Protein AF-K2P1C9-F1 (afdb_monomer)

Foldseek 3Di:
DADQWDQDPVWIWGFDPPHRRVPDQLVRTPDTPCVVVFDFQDKDKDKFAFQPDPPRFKTKDKDWGPDFAPAFWKKKKWKFFPVDPPTDTDIDIDRAAWDDRDPPDAAWTWGTDRTIIMIMGGDDDPPGTIMIMIMITGGSVD

Sequence (142 aa):
MVSRIVLEADGMKVSRPGVDVLTADEKDLTFNSKWSTLALLQSGSFYSPRPDGYLQETSSVTVNFTRTYARRPMVFLTVRDRTFYTALWRQHVGTCLHWLVDPTRYMYMCNVYNNRFEFINFRYGDPIKDYDVKYYVWDFDI

pLDDT: mean 82.87, std 10.03, range [50.84, 96.88]

Mean predicted aligned error: 8.8 Å

Nearest PDB structures (foldseek):
  4kkn-assembly1_A  TM=5.482E-01  e=2.077E-02  Bos taurus
  5e5m-assembly4_G  TM=5.509E-01  e=1.110E-01  Mus musculus
  1i8l-assembly2_D  TM=5.366E-01  e=5.347E-01  Homo sapiens
  8ukv-assembly2_D  TM=4.368E-01  e=1.880E+00  Lama glama

Organism: NCBI:txid1231190

Solvent-accessible surface area (backbone atoms only — not comparable to full-atom values): 8195 Å² total; per-residue (Å²): 134,78,46,40,66,45,80,53,101,86,40,46,40,30,28,38,92,96,38,37,43,92,78,48,55,73,76,47,40,78,42,52,65,61,62,81,74,50,70,76,75,46,72,53,71,51,78,44,60,45,34,80,51,97,85,36,52,56,30,75,49,77,46,72,47,100,56,72,44,98,54,49,38,40,41,37,39,39,40,24,51,58,85,41,90,82,49,67,74,44,78,47,77,51,46,52,71,71,37,77,74,37,101,86,86,52,53,38,33,40,34,39,42,40,45,31,38,36,42,35,33,47,56,76,70,84,82,74,60,31,34,43,36,36,40,39,32,35,64,65,89,116

Structure (mmCIF, N/CA/C/O backbone):
data_AF-K2P1C9-F1
#
_entry.id   AF-K2P1C9-F1
#
loop_
_atom_site.group_PDB
_atom_site.id
_atom_site.type_symbol
_atom_site.label_atom_id
_atom_site.label_alt_id
_atom_site.label_comp_id
_atom_site.label_asym_id
_atom_site.label_entity_id
_atom_site.label_seq_id
_atom_site.pdbx_PDB_ins_code
_atom_site.Cartn_x
_atom_site.Cartn_y
_atom_site.Cartn_z
_atom_site.occupancy
_atom_site.B_iso_or_equiv
_atom_site.auth_seq_id
_atom_site.auth_comp_id
_atom_site.auth_asym_id
_atom_site.auth_atom_id
_atom_site.pdbx_PDB_model_num
ATOM 1 N N . MET A 1 1 ? -12.956 17.781 29.477 1.00 64.25 1 MET A N 1
ATOM 2 C CA . MET A 1 1 ? -11.825 18.063 28.565 1.00 64.25 1 MET A CA 1
ATOM 3 C C . MET A 1 1 ? -11.647 16.819 27.715 1.00 64.25 1 MET A C 1
ATOM 5 O O . MET A 1 1 ? -11.678 15.745 28.291 1.00 64.25 1 MET A O 1
ATOM 9 N N . VAL A 1 2 ? -11.570 16.949 26.389 1.00 77.00 2 VAL A N 1
ATOM 10 C CA . VAL A 1 2 ? -11.484 15.793 25.480 1.00 77.00 2 VAL A CA 1
ATOM 11 C C . VAL A 1 2 ? -10.062 15.236 25.515 1.00 77.00 2 VAL A C 1
ATOM 13 O O . VAL A 1 2 ? -9.118 15.958 25.185 1.00 77.00 2 VAL A O 1
ATOM 16 N N . SER A 1 3 ? -9.906 13.973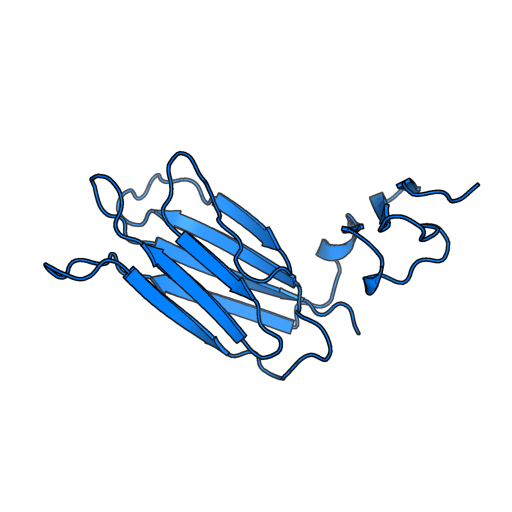 25.906 1.00 82.12 3 SER A N 1
ATOM 17 C CA . SER A 1 3 ? -8.611 13.290 25.871 1.00 82.12 3 SER A CA 1
ATOM 18 C C . SER A 1 3 ? -8.302 12.876 24.437 1.00 82.12 3 SER A C 1
ATOM 20 O O . SER A 1 3 ? -9.072 12.153 23.816 1.00 82.12 3 SER A O 1
ATOM 22 N N . ARG A 1 4 ? -7.186 13.352 23.875 1.00 88.00 4 ARG A N 1
ATOM 23 C CA . ARG A 1 4 ? -6.807 13.055 22.477 1.00 88.00 4 ARG A CA 1
ATOM 24 C C . ARG A 1 4 ? -5.757 11.966 22.325 1.00 88.00 4 ARG A C 1
ATOM 26 O O . ARG A 1 4 ? -5.544 11.460 21.227 1.00 88.00 4 ARG A O 1
ATOM 33 N N . ILE A 1 5 ? -5.063 11.662 23.411 1.00 87.62 5 ILE A N 1
ATOM 34 C CA . ILE A 1 5 ? -3.976 10.696 23.458 1.00 87.62 5 ILE A CA 1
ATOM 35 C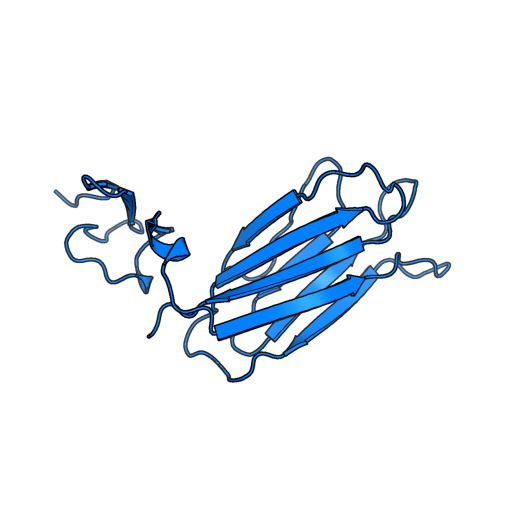 C . ILE A 1 5 ? -4.213 9.849 24.693 1.00 87.62 5 ILE A C 1
ATOM 37 O O . ILE A 1 5 ? -4.458 10.388 25.773 1.00 87.62 5 ILE A O 1
ATOM 41 N N . VAL A 1 6 ? -4.132 8.539 24.519 1.00 89.94 6 VAL A N 1
ATOM 42 C CA . VAL A 1 6 ? -4.170 7.579 25.614 1.00 89.94 6 VAL A CA 1
ATOM 43 C C . VAL A 1 6 ? -3.015 6.614 25.445 1.00 89.94 6 VAL A C 1
ATOM 45 O O . VAL A 1 6 ? -2.772 6.096 24.353 1.00 89.94 6 VAL A O 1
ATOM 48 N N . LEU A 1 7 ? -2.302 6.409 26.546 1.00 87.12 7 LEU A N 1
ATOM 49 C CA . LEU A 1 7 ? -1.284 5.386 26.681 1.00 87.12 7 LEU A CA 1
ATOM 50 C C . LEU A 1 7 ? -1.874 4.283 27.563 1.00 87.12 7 LEU A C 1
ATOM 52 O O . LEU A 1 7 ? -2.084 4.481 28.758 1.00 87.12 7 LEU A O 1
ATOM 56 N N . GLU A 1 8 ? -2.200 3.156 26.946 1.00 83.06 8 GLU A N 1
ATOM 57 C CA . GLU A 1 8 ? -2.625 1.927 27.612 1.00 83.06 8 GLU A CA 1
ATOM 58 C C . GLU A 1 8 ? -1.391 1.064 27.913 1.00 83.06 8 GLU A C 1
ATOM 60 O O . GLU A 1 8 ? -0.312 1.259 27.348 1.00 83.06 8 GLU A O 1
ATOM 65 N N . ALA A 1 9 ? -1.539 0.079 28.800 1.00 79.19 9 ALA A N 1
ATOM 66 C CA . ALA A 1 9 ? -0.453 -0.845 29.138 1.00 79.19 9 ALA A CA 1
ATOM 67 C C . ALA A 1 9 ? 0.077 -1.628 27.919 1.00 79.19 9 ALA A C 1
ATOM 69 O O . ALA A 1 9 ? 1.214 -2.090 27.917 1.00 79.19 9 ALA A O 1
ATOM 70 N N . ASP A 1 10 ? -0.747 -1.770 26.885 1.00 75.44 10 ASP A N 1
ATOM 71 C CA . ASP A 1 10 ? -0.492 -2.532 25.668 1.00 75.44 10 ASP A CA 1
ATOM 72 C C . ASP A 1 10 ? -0.361 -1.647 24.415 1.00 75.44 10 ASP A C 1
ATOM 74 O O . ASP A 1 10 ? -0.288 -2.168 23.298 1.00 75.44 10 ASP A O 1
ATOM 78 N N . GLY A 1 11 ? -0.305 -0.316 24.562 1.00 83.44 11 GLY A N 1
ATOM 79 C CA . GLY A 1 11 ? -0.096 0.549 23.409 1.00 83.44 11 GLY A CA 1
ATOM 80 C C . GLY A 1 11 ? -0.530 2.003 23.535 1.00 83.44 11 GLY A C 1
ATOM 81 O O . GLY A 1 11 ? -0.872 2.497 24.601 1.00 83.44 11 GLY A O 1
ATOM 82 N N . MET A 1 12 ? -0.517 2.706 22.403 1.00 87.94 12 MET A N 1
ATOM 83 C CA . MET A 1 12 ? -0.907 4.109 22.302 1.00 87.94 12 MET A CA 1
ATOM 84 C C . MET A 1 12 ? -1.997 4.295 21.250 1.00 87.94 12 MET A C 1
ATOM 86 O O . MET A 1 12 ? -1.895 3.781 20.133 1.00 87.94 12 MET A O 1
ATOM 90 N N . LYS A 1 13 ? -2.998 5.103 21.601 1.00 89.25 13 LYS A N 1
ATOM 91 C CA . LYS A 1 13 ? -4.065 5.562 20.710 1.00 89.25 13 LYS A CA 1
ATOM 92 C C . LYS A 1 13 ? -4.041 7.081 20.614 1.00 89.25 13 LYS A C 1
ATOM 94 O O . LYS A 1 13 ? -3.823 7.775 21.609 1.00 89.25 13 LYS A O 1
ATOM 99 N N . VAL A 1 14 ? -4.289 7.597 19.416 1.00 87.94 14 VAL A N 1
ATOM 100 C CA . VAL A 1 14 ? -4.407 9.032 19.143 1.00 87.94 14 VAL A CA 1
ATOM 101 C C . VAL A 1 14 ? -5.663 9.266 18.322 1.00 87.94 14 VAL A C 1
ATOM 103 O O . VAL A 1 14 ? -5.811 8.682 17.249 1.00 87.94 14 VAL A O 1
ATOM 106 N N . SER A 1 15 ? -6.552 10.128 18.808 1.00 89.38 15 SER A N 1
ATOM 107 C CA . SER A 1 15 ? -7.804 10.471 18.136 1.00 89.38 15 SER A CA 1
ATOM 108 C C . SER A 1 15 ? -7.692 11.716 17.250 1.00 89.38 15 SER A C 1
ATOM 110 O O . SER A 1 15 ? -6.826 12.597 17.408 1.00 89.38 15 SER A O 1
ATOM 112 N N . ARG A 1 16 ? -8.633 11.826 16.308 1.00 84.88 16 ARG A N 1
ATOM 113 C CA . ARG A 1 16 ? -8.847 13.049 15.528 1.00 84.88 16 ARG A CA 1
ATOM 114 C C . ARG A 1 16 ? -9.212 14.237 16.437 1.00 84.88 16 ARG A C 1
ATOM 116 O O . ARG A 1 16 ? -9.721 14.051 17.543 1.00 84.88 16 ARG A O 1
ATOM 123 N N . PRO A 1 17 ? -8.960 15.483 15.995 1.00 85.75 17 PRO A N 1
ATOM 124 C CA . PRO A 1 17 ? -9.389 16.667 16.736 1.00 85.75 17 PRO A CA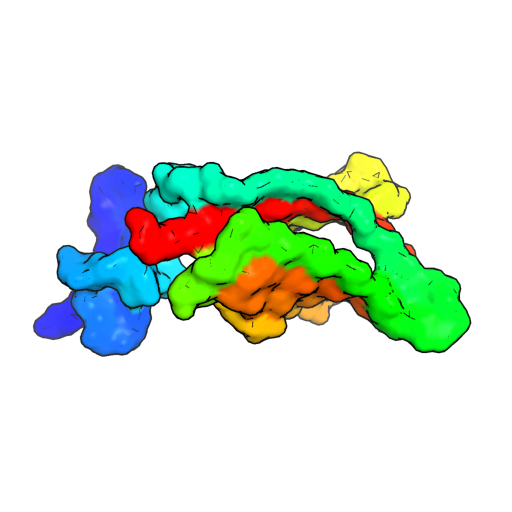 1
ATOM 125 C C . PRO A 1 17 ? -10.891 16.629 17.055 1.00 85.75 17 PRO A C 1
ATOM 127 O O . PRO A 1 17 ? -11.701 16.376 16.169 1.00 85.75 17 PRO A O 1
ATOM 130 N N . GLY A 1 18 ? -11.250 16.887 18.315 1.00 86.75 18 GLY A N 1
ATOM 131 C CA . GLY A 1 18 ? -12.644 16.919 18.772 1.00 86.75 18 GLY A CA 1
ATOM 132 C C . GLY A 1 18 ? -13.247 15.565 19.165 1.00 86.75 18 GLY A C 1
ATOM 133 O O . GLY A 1 18 ? -14.375 15.552 19.644 1.00 86.75 18 GLY A O 1
ATOM 134 N N . VAL A 1 19 ? -12.512 14.456 19.022 1.00 89.19 19 VAL A N 1
ATOM 135 C CA . VAL A 1 19 ? -12.966 13.116 19.429 1.00 89.19 19 VAL A CA 1
ATOM 136 C C . VAL A 1 19 ? -12.252 12.679 20.706 1.00 89.19 19 VAL A C 1
ATOM 138 O O . VAL A 1 19 ? -11.027 12.790 20.793 1.00 89.19 19 VAL A O 1
ATOM 141 N N . ASP A 1 20 ? -13.000 12.162 21.682 1.00 90.06 20 ASP A N 1
ATOM 142 C CA . ASP A 1 20 ? -12.414 11.562 22.883 1.00 90.06 20 ASP A CA 1
ATOM 143 C C . ASP A 1 20 ? -11.872 10.169 22.567 1.00 90.06 20 ASP A C 1
ATOM 145 O O . ASP A 1 20 ?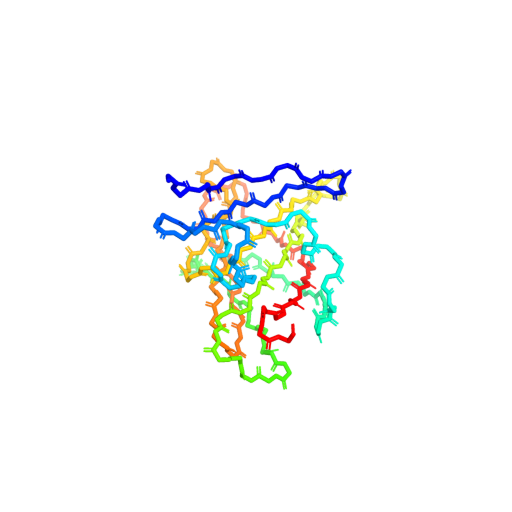 -12.612 9.286 22.146 1.00 90.06 20 ASP A O 1
ATOM 149 N N . VAL A 1 21 ? -10.570 9.980 22.762 1.00 88.75 21 VAL A N 1
ATOM 150 C CA . VAL A 1 21 ? -9.854 8.734 22.474 1.00 88.75 21 VAL A CA 1
ATOM 151 C C . VAL A 1 21 ? -10.368 7.549 23.298 1.00 88.75 21 VAL A C 1
ATOM 153 O O . VAL A 1 21 ? -10.227 6.411 22.862 1.00 88.75 21 VAL A O 1
ATOM 156 N N . LEU A 1 22 ? -10.975 7.797 24.465 1.00 88.25 22 LEU A N 1
ATOM 157 C CA . LEU A 1 22 ? -11.501 6.746 25.343 1.00 88.25 22 LEU A CA 1
ATOM 158 C C . LEU A 1 22 ? -12.799 6.125 24.819 1.00 88.25 22 LEU A C 1
ATOM 160 O O . LEU A 1 22 ? -13.112 4.987 25.158 1.00 88.25 22 LEU A O 1
ATOM 164 N N . THR A 1 23 ? -13.551 6.865 24.004 1.00 88.62 23 THR A N 1
ATOM 165 C CA . THR A 1 23 ? -14.816 6.413 23.405 1.00 88.62 23 THR A CA 1
ATOM 166 C C . THR A 1 23 ? -14.776 6.449 21.878 1.00 88.62 23 THR A C 1
ATOM 168 O O . THR A 1 23 ? -15.820 6.365 21.237 1.00 88.62 23 THR A O 1
ATOM 171 N N . ALA A 1 24 ? -13.594 6.645 21.294 1.00 85.12 24 ALA A N 1
ATOM 172 C CA . ALA A 1 24 ? -13.401 6.684 19.855 1.00 85.12 24 ALA A CA 1
ATOM 173 C C . ALA A 1 24 ? -13.503 5.276 19.265 1.00 85.12 24 ALA A C 1
ATOM 175 O O . ALA A 1 24 ? -12.831 4.352 19.727 1.00 85.12 24 ALA A O 1
ATOM 176 N N . ASP A 1 25 ? -14.266 5.148 18.184 1.00 82.19 25 ASP A N 1
ATOM 177 C CA . ASP A 1 25 ? -14.153 3.994 17.301 1.00 82.19 25 ASP A CA 1
ATOM 178 C C . ASP A 1 25 ? -12.793 4.037 16.576 1.00 82.19 25 ASP A C 1
ATOM 180 O O . ASP A 1 25 ? -12.227 5.114 16.363 1.00 82.19 25 ASP A O 1
ATOM 184 N N . GLU A 1 26 ? -12.284 2.891 16.106 1.00 76.88 26 GLU A N 1
ATOM 185 C CA . GLU A 1 26 ? -11.007 2.808 15.362 1.00 76.88 26 GLU A CA 1
ATOM 186 C C . GLU A 1 26 ? -10.934 3.798 14.191 1.00 76.88 26 GLU A C 1
ATOM 188 O O . GLU A 1 26 ? -9.901 4.409 13.911 1.00 76.88 26 GLU A O 1
ATOM 193 N N . LYS A 1 27 ? -12.075 4.020 13.539 1.00 72.31 27 LYS A N 1
ATOM 194 C CA . LYS A 1 27 ? -12.241 4.941 12.411 1.00 72.31 27 LYS A CA 1
ATOM 195 C C . LYS A 1 27 ? -11.968 6.415 12.762 1.00 72.31 27 LYS A C 1
ATOM 197 O O . LYS A 1 27 ? -11.685 7.222 11.867 1.00 72.31 27 LYS A O 1
ATOM 202 N N . ASP A 1 28 ? -12.089 6.771 14.038 1.00 81.06 28 ASP A N 1
ATOM 203 C CA . ASP A 1 28 ? -11.908 8.122 14.565 1.00 81.06 28 ASP A CA 1
ATOM 204 C C . ASP A 1 28 ? -10.499 8.328 15.142 1.00 81.06 28 ASP A C 1
ATOM 206 O O . ASP A 1 28 ? -10.139 9.434 15.567 1.00 81.06 28 ASP A O 1
ATOM 210 N N . LEU A 1 29 ? -9.667 7.284 15.084 1.00 82.56 29 LEU A N 1
ATOM 211 C CA . LEU A 1 29 ? -8.261 7.331 15.439 1.00 82.56 29 LEU A CA 1
ATOM 212 C C . LEU A 1 29 ? -7.409 7.780 14.247 1.00 82.56 29 LEU A C 1
ATOM 214 O O . LEU A 1 29 ? -7.638 7.432 13.089 1.00 82.56 29 LEU A O 1
ATOM 218 N N . THR A 1 30 ? -6.405 8.601 14.537 1.00 80.00 30 THR A N 1
ATOM 219 C CA . THR A 1 30 ? -5.309 8.913 13.610 1.00 80.00 30 THR A CA 1
ATOM 220 C C . THR A 1 30 ? -4.146 7.942 13.770 1.00 80.00 30 THR A C 1
ATOM 222 O O . THR A 1 30 ? -3.332 7.815 12.862 1.00 80.00 30 THR A O 1
ATOM 225 N N . PHE A 1 31 ? -4.056 7.279 14.924 1.00 79.06 31 PHE A N 1
ATOM 226 C CA . PHE A 1 31 ? -3.065 6.252 15.210 1.00 79.06 31 PHE A CA 1
ATOM 227 C C . PHE A 1 31 ? -3.591 5.289 16.275 1.00 79.06 31 PHE A C 1
ATOM 229 O O . PHE A 1 31 ? -4.140 5.731 17.286 1.00 79.06 31 PHE A O 1
ATOM 236 N N . ASN A 1 32 ? -3.348 3.996 16.086 1.00 82.12 32 ASN A N 1
ATOM 237 C CA . ASN A 1 32 ? -3.477 2.985 17.125 1.00 82.12 32 ASN A CA 1
ATOM 238 C C . ASN A 1 32 ? -2.367 1.945 16.949 1.00 82.12 32 ASN A C 1
ATOM 240 O O . ASN A 1 32 ? -2.252 1.312 15.899 1.00 82.12 32 ASN A O 1
ATOM 244 N N . SER A 1 33 ? -1.553 1.733 17.980 1.00 76.00 33 SER A N 1
ATOM 245 C CA . SER A 1 33 ? -0.475 0.736 17.934 1.00 76.00 33 SER A CA 1
ATOM 246 C C . SER A 1 33 ? -0.985 -0.703 17.775 1.00 76.00 33 SER A C 1
ATOM 248 O O . SER A 1 33 ? -0.244 -1.572 17.311 1.00 76.00 33 SER A O 1
ATOM 250 N N . LYS A 1 34 ? -2.256 -0.957 18.110 1.00 77.00 34 LYS A N 1
ATOM 251 C CA . LYS A 1 34 ? -2.919 -2.257 17.940 1.00 77.00 34 LYS A CA 1
ATOM 252 C C . LYS A 1 34 ? -3.370 -2.529 16.507 1.00 77.00 34 LYS A C 1
ATOM 254 O O . LYS A 1 34 ? -3.824 -3.625 16.223 1.00 77.00 34 LYS A O 1
ATOM 259 N N . TRP A 1 35 ? -3.201 -1.606 15.560 1.00 74.88 35 TRP A N 1
ATOM 260 C CA . TRP A 1 35 ? -3.530 -1.892 14.156 1.00 74.88 35 TRP A CA 1
ATOM 261 C C . TRP A 1 35 ? -2.761 -3.080 13.568 1.00 74.88 35 TRP A C 1
ATOM 263 O O . TRP A 1 35 ? -3.239 -3.733 12.648 1.00 74.88 35 TRP A O 1
ATOM 273 N N . SER A 1 36 ? -1.613 -3.423 14.156 1.00 62.09 36 SER A N 1
ATOM 274 C CA . SER A 1 36 ? -0.870 -4.645 13.834 1.00 62.09 36 SER A CA 1
ATOM 275 C C . SER A 1 36 ? -1.630 -5.946 14.142 1.00 62.09 36 SER A C 1
ATOM 277 O O . SER A 1 36 ? -1.308 -6.974 13.551 1.00 62.09 36 SER A O 1
ATOM 279 N N . THR A 1 37 ? -2.638 -5.918 15.022 1.00 67.75 37 THR A N 1
ATOM 280 C CA . THR A 1 37 ? -3.479 -7.075 15.373 1.00 67.75 37 THR A CA 1
ATOM 281 C C . THR A 1 37 ? -4.789 -7.133 14.587 1.00 67.75 37 THR A C 1
ATOM 283 O O . THR A 1 37 ? -5.562 -8.069 14.786 1.00 67.75 37 THR A O 1
ATOM 286 N N . LEU A 1 38 ? -5.069 -6.155 13.715 1.00 71.88 38 LEU A N 1
ATOM 287 C CA . LEU A 1 38 ? -6.244 -6.198 12.843 1.00 71.88 38 LEU A CA 1
ATOM 288 C C . LEU A 1 38 ? -6.151 -7.390 11.886 1.00 71.88 38 LEU A C 1
ATOM 290 O O . LEU A 1 38 ? -5.065 -7.770 11.435 1.00 71.88 38 LEU A O 1
ATOM 294 N N . ALA A 1 39 ? -7.307 -7.957 11.541 1.00 72.69 39 ALA A N 1
ATOM 295 C CA . ALA A 1 39 ? -7.377 -9.047 10.581 1.00 72.69 39 ALA A CA 1
ATOM 296 C C . ALA A 1 39 ? -6.815 -8.585 9.230 1.00 72.69 39 ALA A C 1
ATOM 298 O O . ALA A 1 39 ? -7.322 -7.649 8.609 1.00 72.69 39 ALA A O 1
ATOM 299 N N . LEU A 1 40 ? -5.748 -9.243 8.780 1.00 79.25 40 LEU A N 1
ATOM 300 C CA . LEU A 1 40 ? -5.180 -9.007 7.462 1.00 79.25 40 LEU A CA 1
ATOM 301 C C . LEU A 1 40 ? -6.169 -9.509 6.408 1.00 79.25 40 LEU A C 1
ATOM 303 O O . LEU A 1 40 ? -6.428 -10.708 6.324 1.00 79.25 40 LEU A O 1
ATOM 307 N N . LEU A 1 41 ? -6.707 -8.601 5.599 1.00 82.12 41 LEU A N 1
ATOM 308 C CA . LEU A 1 41 ? -7.725 -8.953 4.607 1.00 82.12 41 LEU A CA 1
ATOM 309 C C . LEU A 1 41 ? -7.132 -9.309 3.255 1.00 82.12 41 LEU A C 1
ATOM 311 O O . LEU A 1 41 ? -7.684 -10.128 2.522 1.00 82.12 41 LEU A O 1
ATOM 315 N N . GLN A 1 42 ? -6.015 -8.677 2.912 1.00 90.44 42 GLN A N 1
ATOM 316 C CA . GLN A 1 42 ? -5.317 -8.938 1.668 1.00 90.44 42 GLN A CA 1
ATOM 317 C C . GLN A 1 42 ? -3.838 -8.628 1.832 1.00 90.44 42 GLN A C 1
ATOM 319 O O . GLN A 1 42 ? -3.461 -7.609 2.409 1.00 90.44 42 GLN A O 1
ATOM 324 N N . SER A 1 43 ? -2.995 -9.484 1.275 1.00 93.31 43 SER A N 1
ATOM 325 C CA . SER A 1 43 ? -1.576 -9.209 1.119 1.00 93.31 43 SER A CA 1
ATOM 326 C C . SER A 1 43 ? -1.078 -9.734 -0.213 1.00 93.31 43 SER A C 1
ATOM 328 O O . SER A 1 43 ? -1.715 -10.562 -0.867 1.00 93.31 43 SER A O 1
ATOM 330 N N . GLY A 1 44 ? 0.069 -9.224 -0.632 1.00 94.94 44 GLY A N 1
ATOM 331 C CA . GLY A 1 44 ? 0.711 -9.688 -1.843 1.00 94.94 44 GLY A CA 1
ATOM 332 C C . GLY A 1 44 ? 1.992 -8.935 -2.129 1.00 94.94 44 GLY A C 1
ATOM 333 O O . GLY A 1 44 ? 2.485 -8.143 -1.323 1.00 94.94 44 GLY A O 1
ATOM 334 N N . SER A 1 45 ? 2.532 -9.190 -3.311 1.00 96.31 45 SER A N 1
ATOM 335 C CA . SER A 1 45 ? 3.711 -8.502 -3.811 1.00 96.31 45 SER A CA 1
ATOM 336 C C . SER A 1 45 ? 3.613 -8.285 -5.306 1.00 96.31 45 SER A C 1
ATOM 338 O O . SER A 1 45 ? 3.009 -9.092 -6.010 1.00 96.31 45 SER A O 1
ATOM 340 N N . PHE A 1 46 ? 4.246 -7.226 -5.787 1.00 96.12 46 PHE A N 1
ATOM 341 C CA . PHE A 1 46 ? 4.373 -6.950 -7.207 1.00 96.12 46 PHE A CA 1
ATOM 342 C C . PHE A 1 46 ? 5.707 -6.274 -7.508 1.00 96.12 46 PHE A C 1
ATOM 344 O O . PHE A 1 46 ? 6.362 -5.701 -6.636 1.00 96.12 46 PHE A O 1
ATOM 351 N N . TYR A 1 47 ? 6.085 -6.355 -8.776 1.00 93.88 47 TYR A N 1
ATOM 352 C CA . TYR A 1 47 ? 7.197 -5.615 -9.345 1.00 93.88 47 TYR A CA 1
ATOM 353 C C . TYR A 1 47 ? 6.655 -4.351 -10.015 1.00 93.88 47 TYR A C 1
ATOM 355 O O . TYR A 1 47 ? 5.699 -4.422 -10.787 1.00 93.88 47 TYR A O 1
ATOM 363 N N . SER A 1 48 ? 7.253 -3.205 -9.706 1.00 92.06 48 SER A N 1
ATOM 364 C CA . SER A 1 48 ? 6.981 -1.937 -10.377 1.00 92.06 48 SER A CA 1
ATOM 365 C C . SER A 1 48 ? 8.206 -1.566 -11.213 1.00 92.06 48 SER A C 1
ATOM 367 O O . SER A 1 48 ? 9.252 -1.240 -10.634 1.00 92.06 48 SER A O 1
ATOM 369 N N . PRO A 1 49 ? 8.114 -1.644 -12.554 1.00 89.62 49 PRO A N 1
ATOM 370 C CA . PRO A 1 49 ? 9.228 -1.282 -13.408 1.00 89.62 49 PRO A CA 1
ATOM 371 C C . PRO A 1 49 ? 9.481 0.217 -13.349 1.00 89.62 49 PRO A C 1
ATOM 373 O O . PRO A 1 49 ? 8.550 1.017 -13.180 1.00 89.62 49 PRO A O 1
ATOM 376 N N . ARG A 1 50 ? 10.746 0.590 -13.521 1.00 87.56 50 ARG A N 1
ATOM 377 C CA . ARG A 1 50 ? 11.125 1.971 -13.797 1.00 87.56 50 ARG A CA 1
ATOM 378 C C . ARG A 1 50 ? 10.408 2.495 -15.051 1.00 87.56 50 ARG A C 1
ATOM 380 O O . ARG A 1 50 ? 10.245 1.745 -16.010 1.00 87.56 50 ARG A O 1
ATOM 387 N N . PRO A 1 51 ? 10.009 3.772 -15.079 1.00 87.25 51 PRO A N 1
ATOM 388 C CA . PRO A 1 51 ? 9.554 4.420 -16.306 1.00 87.25 51 PRO A CA 1
ATOM 389 C C . PRO A 1 51 ? 10.753 4.686 -17.239 1.00 87.25 51 PRO A C 1
ATOM 391 O O . PRO A 1 51 ? 11.459 5.680 -17.076 1.00 87.25 51 PRO A O 1
ATOM 394 N N . ASP A 1 52 ? 11.028 3.773 -18.176 1.00 78.38 52 ASP A N 1
ATOM 395 C CA . ASP A 1 52 ? 12.204 3.799 -19.068 1.00 78.38 52 ASP A CA 1
ATOM 396 C C . ASP A 1 52 ? 11.925 4.316 -20.493 1.00 78.38 52 ASP A C 1
ATOM 398 O O . ASP A 1 52 ? 12.856 4.499 -21.281 1.00 78.38 52 ASP A O 1
ATOM 402 N N . GLY A 1 53 ? 10.670 4.630 -20.827 1.00 74.50 53 GLY A N 1
ATOM 403 C CA . GLY A 1 53 ? 10.319 5.265 -22.098 1.00 74.50 53 GLY A CA 1
ATOM 404 C C . GLY A 1 53 ? 10.827 6.711 -22.216 1.00 74.50 53 GLY A C 1
ATOM 405 O O . GLY A 1 53 ? 10.782 7.479 -21.257 1.00 74.50 53 GLY A O 1
ATOM 406 N N . TYR A 1 54 ? 11.242 7.125 -23.424 1.00 68.12 54 TYR A N 1
ATOM 407 C CA . TYR A 1 54 ? 11.765 8.476 -23.718 1.00 68.12 54 TYR A CA 1
ATOM 408 C C . TYR A 1 54 ? 10.876 9.609 -23.1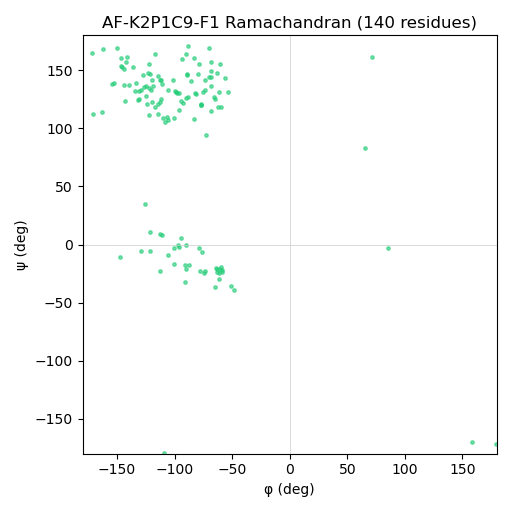61 1.00 68.12 54 TYR A C 1
ATOM 410 O O . TYR A 1 54 ? 11.404 10.560 -22.587 1.00 68.12 54 TYR A O 1
ATOM 418 N N . LEU A 1 55 ? 9.548 9.445 -23.228 1.00 75.38 55 LEU A N 1
ATOM 419 C CA . LEU A 1 55 ? 8.531 10.365 -22.687 1.00 75.38 55 LEU A CA 1
ATOM 420 C C . LEU A 1 55 ? 7.759 9.795 -21.484 1.00 75.38 55 LEU A C 1
ATOM 422 O O . LEU A 1 55 ? 6.752 10.360 -21.066 1.00 75.38 55 LEU A O 1
ATOM 426 N N . GLN A 1 56 ? 8.173 8.646 -20.954 1.00 80.25 56 GLN A N 1
ATOM 427 C CA . GLN A 1 56 ? 7.470 8.024 -19.845 1.00 80.25 56 GLN A CA 1
ATOM 428 C C . GLN A 1 56 ? 7.933 8.663 -18.540 1.00 80.25 56 GLN A C 1
ATOM 430 O O . GLN A 1 56 ? 9.056 8.454 -18.088 1.00 80.25 56 GLN A O 1
ATOM 435 N N . GLU A 1 57 ? 7.058 9.464 -17.943 1.00 83.62 57 GLU A N 1
ATOM 436 C CA . GLU A 1 57 ? 7.319 10.106 -16.653 1.00 83.62 57 GLU A CA 1
ATOM 437 C C . GLU A 1 57 ? 6.845 9.256 -15.476 1.00 83.62 57 GLU A C 1
ATOM 439 O O . GLU A 1 57 ? 7.260 9.491 -14.345 1.00 83.62 57 GLU A O 1
ATOM 444 N N . THR A 1 58 ? 5.975 8.269 -15.719 1.00 88.12 58 THR A N 1
ATOM 445 C CA . THR A 1 58 ? 5.431 7.397 -14.675 1.00 88.12 58 THR A CA 1
ATOM 446 C C . THR A 1 58 ? 5.166 5.972 -15.154 1.00 88.12 58 THR A C 1
ATOM 448 O O . THR A 1 58 ? 4.920 5.705 -16.331 1.00 88.12 58 THR A O 1
ATOM 451 N N . SER A 1 59 ? 5.207 5.047 -14.205 1.00 90.12 59 SER A N 1
ATOM 452 C CA . SER A 1 59 ? 4.816 3.647 -14.320 1.00 90.12 59 SER A CA 1
ATOM 453 C C . SER A 1 59 ? 3.898 3.342 -13.142 1.00 90.12 59 SER A C 1
ATOM 455 O O . SER A 1 59 ? 4.274 3.614 -12.002 1.00 90.12 59 SER A O 1
ATOM 457 N N . SER A 1 60 ? 2.691 2.826 -13.382 1.00 92.19 60 SER A N 1
ATOM 458 C CA . SER A 1 60 ? 1.751 2.519 -12.303 1.00 92.19 60 SER A CA 1
ATOM 459 C C . SER A 1 60 ? 1.338 1.053 -12.268 1.00 92.19 60 SER A C 1
ATOM 461 O O . SER A 1 60 ? 1.243 0.370 -13.286 1.00 92.19 60 SER A O 1
ATOM 463 N N . VAL A 1 61 ? 1.112 0.560 -11.052 1.00 95.44 61 VAL A N 1
ATOM 464 C CA . VAL A 1 61 ? 0.577 -0.771 -10.777 1.00 95.44 61 VAL A CA 1
ATOM 465 C C . VAL A 1 61 ? -0.666 -0.602 -9.919 1.00 95.44 61 VAL A C 1
ATOM 467 O O . VAL A 1 61 ? -0.611 -0.049 -8.820 1.00 95.44 61 VAL A O 1
ATOM 470 N N . THR A 1 62 ? -1.795 -1.090 -10.423 1.00 96.88 62 THR A N 1
ATOM 471 C CA . THR A 1 62 ? -3.063 -1.088 -9.692 1.00 96.88 62 THR A CA 1
ATOM 472 C C . THR A 1 62 ? -3.293 -2.440 -9.038 1.00 96.88 62 THR A C 1
ATOM 474 O O . THR A 1 62 ? -3.238 -3.478 -9.696 1.00 96.88 62 THR A O 1
ATOM 477 N N . VAL A 1 63 ? -3.620 -2.418 -7.750 1.00 95.69 63 VAL A N 1
ATOM 478 C CA . VAL A 1 63 ? -4.042 -3.594 -6.994 1.00 95.69 63 VAL A CA 1
ATOM 479 C C . VAL A 1 63 ? -5.490 -3.401 -6.578 1.00 95.69 63 VAL A C 1
ATOM 481 O O . VAL A 1 63 ? -5.806 -2.548 -5.748 1.00 95.69 63 VAL A O 1
ATOM 484 N N . ASN A 1 64 ? -6.374 -4.213 -7.155 1.00 96.00 64 ASN A N 1
ATOM 485 C CA . ASN A 1 64 ? -7.773 -4.251 -6.752 1.00 96.00 64 ASN A CA 1
ATOM 486 C C . ASN A 1 64 ? -7.914 -4.961 -5.406 1.00 96.00 64 ASN A C 1
ATOM 488 O O . ASN A 1 64 ? -7.232 -5.954 -5.131 1.00 96.00 64 ASN A O 1
ATOM 492 N N . PHE A 1 65 ? -8.816 -4.448 -4.579 1.00 92.94 65 PHE A N 1
ATOM 493 C CA . PHE A 1 65 ? -9.189 -5.113 -3.345 1.00 92.94 65 PHE A CA 1
ATOM 494 C C . PHE A 1 65 ? -10.162 -6.260 -3.610 1.00 92.94 65 PHE A C 1
ATOM 496 O O . PHE A 1 65 ? -10.913 -6.239 -4.585 1.00 92.94 65 PHE A O 1
ATOM 503 N N . THR A 1 66 ? -10.190 -7.244 -2.711 1.00 89.25 66 THR A N 1
ATOM 504 C CA . THR A 1 66 ? -11.163 -8.354 -2.745 1.00 89.25 66 THR A CA 1
ATOM 505 C C . THR A 1 66 ? -12.617 -7.886 -2.637 1.00 89.25 66 THR A C 1
ATOM 507 O O . THR A 1 66 ? -13.528 -8.601 -3.050 1.00 89.25 66 THR A O 1
ATOM 510 N N . ARG A 1 67 ? -12.845 -6.680 -2.102 1.00 88.81 67 ARG A N 1
ATOM 511 C CA . ARG A 1 67 ? -14.146 -6.008 -2.019 1.00 88.81 67 ARG A CA 1
ATOM 512 C C . ARG A 1 67 ? -13.989 -4.488 -2.058 1.00 88.81 67 ARG A C 1
ATOM 514 O O . ARG A 1 67 ? -12.892 -3.966 -1.892 1.00 88.81 67 ARG A O 1
ATOM 521 N N . THR A 1 68 ? -15.101 -3.773 -2.220 1.00 90.75 68 THR A N 1
ATOM 522 C CA . THR A 1 68 ? -15.136 -2.317 -2.010 1.00 90.75 68 THR A CA 1
ATOM 523 C C . THR A 1 68 ? -15.450 -2.018 -0.548 1.00 90.75 68 THR A C 1
ATOM 525 O O . THR A 1 68 ? -16.444 -2.509 -0.019 1.00 90.75 68 THR A O 1
ATOM 528 N N . TYR A 1 69 ? -14.612 -1.212 0.092 1.00 88.12 69 TYR A N 1
ATOM 529 C CA . TYR A 1 69 ? -14.754 -0.805 1.485 1.00 88.12 69 TYR A CA 1
ATOM 530 C C . TYR A 1 69 ? -15.592 0.473 1.612 1.00 88.12 69 TYR A C 1
ATOM 532 O O . TYR A 1 69 ? -15.536 1.352 0.747 1.00 88.12 69 TYR A O 1
ATOM 540 N N . ALA A 1 70 ? -16.365 0.603 2.694 1.00 86.50 70 ALA A N 1
ATOM 541 C CA . ALA A 1 70 ? -17.175 1.800 2.943 1.00 86.50 70 ALA A CA 1
ATOM 542 C C . ALA A 1 70 ? -16.289 3.038 3.163 1.00 86.50 70 ALA A C 1
ATOM 544 O O . ALA A 1 70 ? -16.590 4.131 2.675 1.00 86.50 70 ALA A O 1
ATOM 545 N N . ARG A 1 71 ? -15.142 2.851 3.822 1.00 82.75 71 ARG A N 1
ATOM 546 C CA . ARG A 1 71 ? -14.063 3.836 3.954 1.00 82.75 71 ARG A CA 1
ATOM 547 C C . ARG A 1 71 ? -12.788 3.320 3.292 1.00 82.75 71 ARG A C 1
ATOM 549 O O . ARG A 1 71 ? -12.672 2.144 2.976 1.00 82.75 71 ARG A O 1
ATOM 556 N N . ARG A 1 72 ? -11.824 4.206 3.038 1.00 87.44 72 ARG A N 1
ATOM 557 C CA . ARG A 1 72 ? -10.526 3.781 2.493 1.00 87.44 72 ARG A CA 1
ATOM 558 C C . ARG A 1 72 ? -9.823 2.897 3.529 1.00 87.44 72 ARG A C 1
ATOM 560 O O . ARG A 1 72 ? -9.667 3.357 4.664 1.00 87.44 72 ARG A O 1
ATOM 567 N N . PRO A 1 73 ? -9.408 1.675 3.159 1.00 88.31 73 PRO A N 1
ATOM 568 C CA . PRO A 1 73 ? -8.709 0.793 4.077 1.00 88.31 73 PRO A CA 1
ATOM 569 C C . PRO A 1 73 ? -7.307 1.330 4.377 1.00 88.31 73 PRO A C 1
ATOM 571 O O . PRO A 1 73 ? -6.804 2.244 3.714 1.00 88.31 73 PRO A O 1
ATOM 574 N N . MET A 1 74 ? -6.653 0.733 5.366 1.00 86.75 74 MET A N 1
ATOM 575 C CA . MET A 1 74 ? -5.236 0.965 5.602 1.00 86.75 74 MET A CA 1
ATOM 576 C C . MET A 1 74 ? -4.402 0.094 4.686 1.00 86.75 74 MET A C 1
ATOM 578 O O . MET A 1 74 ? -4.592 -1.119 4.637 1.00 86.75 74 MET A O 1
ATOM 582 N N . VAL A 1 75 ? -3.443 0.714 4.008 1.00 89.44 75 VAL A N 1
ATOM 583 C CA . VAL A 1 75 ? -2.449 0.015 3.201 1.00 89.44 75 VAL A CA 1
ATOM 584 C C . VAL A 1 75 ? -1.081 0.220 3.837 1.00 89.44 75 VAL A C 1
ATOM 586 O O . VAL A 1 75 ? -0.614 1.351 3.985 1.00 89.44 75 VAL A O 1
ATOM 589 N N . PHE A 1 76 ? -0.428 -0.880 4.198 1.00 88.25 76 PHE A N 1
ATOM 590 C CA . PHE A 1 76 ? 0.996 -0.893 4.515 1.00 88.25 76 PHE A CA 1
ATOM 591 C C . PHE A 1 76 ? 1.765 -1.398 3.309 1.00 88.25 76 PHE A C 1
ATOM 593 O O . PHE A 1 76 ? 1.429 -2.431 2.729 1.00 88.25 76 PHE A O 1
ATOM 600 N N . LEU A 1 77 ? 2.815 -0.672 2.954 1.00 89.62 77 LEU A N 1
ATOM 601 C CA . LEU A 1 77 ? 3.726 -1.014 1.881 1.00 89.62 77 LEU A CA 1
ATOM 602 C C . LEU A 1 77 ? 5.122 -1.205 2.452 1.00 89.62 77 LEU A C 1
ATOM 604 O O . LEU A 1 77 ? 5.612 -0.387 3.231 1.00 89.62 77 LEU A O 1
ATOM 608 N N . THR A 1 78 ? 5.792 -2.251 1.988 1.00 90.06 78 THR A N 1
ATOM 609 C CA . THR A 1 78 ? 7.246 -2.329 2.055 1.00 90.06 78 THR A CA 1
ATOM 610 C C . THR A 1 78 ? 7.791 -2.249 0.649 1.00 90.06 78 THR A C 1
ATOM 612 O O . THR A 1 78 ? 7.414 -3.062 -0.194 1.00 9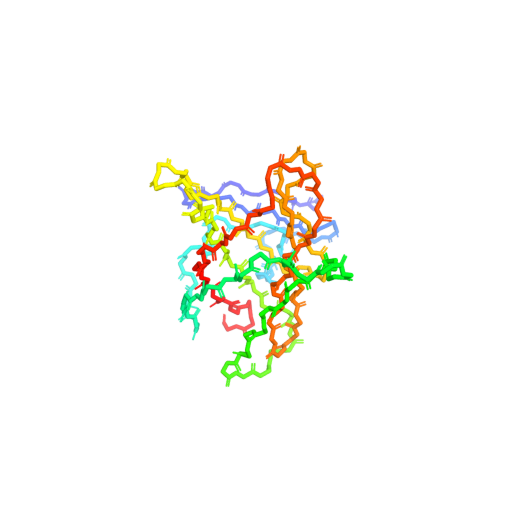0.06 78 THR A O 1
ATOM 615 N N . VAL A 1 79 ? 8.690 -1.308 0.401 1.00 89.69 79 VAL A N 1
ATOM 616 C CA . VAL A 1 79 ? 9.257 -1.057 -0.922 1.00 89.69 79 VAL A CA 1
ATOM 617 C C . VAL A 1 79 ? 10.766 -1.193 -0.850 1.00 89.69 79 VAL A C 1
ATOM 619 O O . VAL A 1 79 ? 11.401 -0.666 0.064 1.00 89.69 79 VAL A O 1
ATOM 622 N N . ARG A 1 80 ? 11.355 -1.891 -1.815 1.00 89.06 80 ARG A N 1
ATOM 623 C CA . ARG A 1 80 ? 12.802 -2.040 -1.937 1.00 89.06 80 ARG A CA 1
ATOM 624 C C . ARG A 1 80 ? 13.226 -1.700 -3.354 1.00 89.06 80 ARG A C 1
ATOM 626 O O . ARG A 1 80 ? 12.629 -2.184 -4.310 1.00 89.06 80 ARG A O 1
ATOM 633 N N . ASP A 1 81 ? 14.272 -0.891 -3.466 1.00 87.56 81 ASP A N 1
ATOM 634 C CA . ASP A 1 81 ? 14.958 -0.667 -4.737 1.00 87.56 81 ASP A CA 1
ATOM 635 C C . ASP A 1 81 ? 15.554 -1.992 -5.220 1.00 87.56 81 ASP A C 1
ATOM 637 O O . ASP A 1 81 ? 16.368 -2.609 -4.532 1.00 87.56 81 ASP A O 1
ATOM 641 N N . ARG A 1 82 ? 15.110 -2.455 -6.385 1.00 85.50 82 ARG A N 1
ATOM 642 C CA . ARG A 1 82 ? 15.558 -3.723 -6.960 1.00 85.50 82 ARG A CA 1
ATOM 643 C C . ARG A 1 82 ? 16.938 -3.605 -7.604 1.00 85.50 82 ARG A C 1
ATOM 645 O O . ARG A 1 82 ? 17.642 -4.605 -7.719 1.00 85.50 82 ARG A O 1
ATOM 652 N N . THR A 1 83 ? 17.336 -2.395 -7.989 1.00 75.69 83 THR A N 1
ATOM 653 C CA . THR A 1 83 ? 18.610 -2.108 -8.662 1.00 75.69 83 THR A CA 1
ATOM 654 C C . THR A 1 83 ? 19.804 -2.492 -7.787 1.00 75.69 83 THR A C 1
ATOM 656 O O . THR A 1 83 ? 20.847 -2.898 -8.294 1.00 75.69 83 THR A O 1
ATOM 659 N N . PHE A 1 84 ? 19.641 -2.420 -6.462 1.00 73.94 84 PHE A N 1
ATOM 660 C CA . PHE A 1 84 ? 20.669 -2.771 -5.489 1.00 73.94 84 PHE A CA 1
ATOM 661 C C . PHE A 1 84 ? 20.158 -3.864 -4.549 1.00 73.94 84 PHE A C 1
ATOM 663 O O . PHE A 1 84 ? 19.317 -3.617 -3.691 1.00 73.94 84 PHE A O 1
ATOM 670 N N . TYR A 1 85 ? 20.714 -5.075 -4.643 1.00 63.34 85 TYR A N 1
ATOM 671 C CA . TYR A 1 85 ? 20.317 -6.208 -3.791 1.00 63.34 85 TYR A CA 1
ATOM 672 C C . TYR A 1 85 ? 20.503 -5.963 -2.281 1.00 63.34 85 TYR A C 1
ATOM 674 O O . TYR A 1 85 ? 19.879 -6.645 -1.470 1.00 63.34 85 TYR A O 1
ATOM 682 N N . THR A 1 86 ? 21.328 -4.984 -1.899 1.00 72.69 86 THR A N 1
ATOM 683 C CA . THR A 1 86 ? 21.555 -4.554 -0.509 1.00 72.69 86 THR A CA 1
ATOM 684 C C . THR A 1 86 ? 20.608 -3.445 -0.046 1.00 72.69 86 THR A C 1
ATOM 686 O O . THR A 1 86 ? 20.707 -3.000 1.099 1.00 72.69 86 THR A O 1
ATOM 689 N N . ALA A 1 87 ? 19.694 -2.975 -0.901 1.00 76.69 87 ALA A N 1
ATOM 690 C CA . ALA A 1 87 ? 18.749 -1.934 -0.528 1.00 76.69 87 ALA A CA 1
ATOM 691 C C . ALA A 1 87 ? 17.848 -2.403 0.622 1.00 76.69 87 ALA A C 1
ATOM 693 O O . ALA A 1 87 ? 17.257 -3.486 0.592 1.00 76.69 87 ALA A O 1
ATOM 694 N N . LEU A 1 88 ? 17.728 -1.552 1.639 1.00 84.25 88 LEU A N 1
ATOM 695 C CA . LEU A 1 88 ? 16.832 -1.789 2.762 1.00 84.25 88 LEU A CA 1
ATOM 696 C C . LEU A 1 88 ? 15.374 -1.652 2.316 1.00 84.25 88 LEU A C 1
ATOM 698 O O . LEU A 1 88 ? 15.032 -0.778 1.515 1.00 84.25 88 LEU A O 1
ATOM 702 N N . TRP A 1 89 ? 14.511 -2.491 2.887 1.00 86.38 89 TRP A N 1
ATOM 703 C CA . TRP A 1 89 ? 13.068 -2.316 2.778 1.00 86.38 89 TRP A CA 1
ATOM 704 C C . TRP A 1 89 ? 12.655 -1.037 3.496 1.00 86.38 89 TRP A C 1
ATOM 706 O O . TRP A 1 89 ? 12.962 -0.838 4.671 1.00 86.38 89 TRP A O 1
ATOM 716 N N . ARG A 1 90 ? 11.929 -0.185 2.785 1.00 85.19 90 ARG A N 1
ATOM 717 C CA . ARG A 1 90 ? 11.324 1.032 3.314 1.00 85.19 90 ARG A CA 1
ATOM 718 C C . ARG A 1 90 ? 9.869 0.749 3.613 1.00 85.19 90 ARG A C 1
ATOM 720 O O . ARG A 1 90 ? 9.191 0.136 2.793 1.00 85.19 90 ARG A O 1
ATOM 727 N N . GLN A 1 91 ? 9.430 1.129 4.802 1.00 84.19 91 GLN A N 1
ATOM 728 C CA . GLN A 1 91 ? 8.112 0.793 5.319 1.00 84.19 91 GLN A CA 1
ATOM 729 C C . GLN A 1 91 ? 7.254 2.034 5.401 1.00 84.19 91 GLN A C 1
ATOM 731 O O . GLN A 1 91 ? 7.701 3.099 5.828 1.00 84.19 91 GLN A O 1
ATOM 736 N N . HIS A 1 92 ? 6.011 1.864 5.002 1.00 84.56 92 HIS A N 1
ATOM 737 C CA . HIS A 1 92 ? 5.095 2.950 4.774 1.00 84.56 92 HIS A CA 1
ATOM 738 C C . HIS A 1 92 ? 3.718 2.454 5.219 1.00 84.56 92 HIS A C 1
ATOM 740 O O . HIS A 1 92 ? 3.329 1.349 4.851 1.00 84.56 92 HIS A O 1
ATOM 746 N N . VAL A 1 93 ? 2.940 3.278 5.930 1.00 82.50 93 VAL A N 1
ATOM 747 C CA . VAL A 1 93 ? 1.520 3.012 6.228 1.00 82.50 93 VAL A CA 1
ATOM 748 C C . VAL A 1 93 ? 0.625 4.230 5.970 1.00 82.50 93 VAL A C 1
ATOM 750 O O . VAL A 1 93 ? 1.010 5.350 6.306 1.00 82.50 93 VAL A O 1
ATOM 753 N N . GLY A 1 94 ? -0.569 4.030 5.399 1.00 78.31 94 GLY A N 1
ATOM 754 C CA . GLY A 1 94 ? -1.499 5.134 5.150 1.00 78.31 94 GLY A CA 1
ATOM 755 C C . GLY A 1 94 ? -2.897 4.731 4.673 1.00 78.31 94 GLY A C 1
ATOM 756 O O . GLY A 1 94 ? -3.136 3.601 4.253 1.00 78.31 94 GLY A O 1
ATOM 757 N N . THR A 1 95 ? -3.826 5.689 4.749 1.00 79.12 95 THR A N 1
ATOM 758 C CA . THR A 1 95 ? -5.251 5.564 4.354 1.00 79.12 95 THR A CA 1
ATOM 759 C C . THR A 1 95 ? -5.711 6.694 3.422 1.00 79.12 95 THR A C 1
ATOM 761 O O . THR A 1 95 ? -6.857 6.732 2.964 1.00 79.12 95 THR A O 1
ATOM 764 N N . CYS A 1 96 ? -4.841 7.678 3.178 1.00 77.12 96 CYS A N 1
ATOM 765 C CA . CYS A 1 96 ? -5.171 8.887 2.441 1.00 77.12 96 CYS A CA 1
ATOM 766 C C . CYS A 1 96 ? -5.086 8.686 0.922 1.00 77.12 96 CYS A C 1
ATOM 768 O O . CYS A 1 96 ? -4.453 7.767 0.403 1.00 77.12 96 CYS A O 1
ATOM 770 N N . LEU A 1 97 ? -5.757 9.590 0.207 1.00 74.94 97 LEU A N 1
ATOM 771 C CA . LEU A 1 97 ? -5.595 9.729 -1.232 1.00 74.94 97 LEU A CA 1
ATOM 772 C C . LEU A 1 97 ? -4.332 10.563 -1.464 1.00 74.94 97 LEU A C 1
ATOM 774 O O . LEU A 1 97 ? -4.217 11.634 -0.873 1.00 74.94 97 LEU A O 1
ATOM 778 N N . HIS A 1 98 ? -3.435 10.073 -2.317 1.00 74.38 98 HIS A N 1
ATOM 779 C CA . HIS A 1 98 ? -2.154 10.697 -2.656 1.00 74.38 98 HIS A CA 1
ATOM 780 C C . HIS A 1 98 ? -1.196 10.749 -1.474 1.00 74.38 98 HIS A C 1
ATOM 782 O O . HIS A 1 98 ? -1.039 11.752 -0.778 1.00 74.38 98 HIS A O 1
ATOM 788 N N . TRP A 1 99 ? -0.519 9.632 -1.269 1.00 73.31 99 TRP A N 1
ATOM 789 C CA . TRP A 1 99 ? 0.508 9.518 -0.261 1.00 73.31 99 TRP A CA 1
ATOM 790 C C . TRP A 1 99 ? 1.876 9.456 -0.926 1.00 73.31 99 TRP A C 1
ATOM 792 O O . TRP A 1 99 ? 2.238 8.448 -1.529 1.00 73.31 99 TRP A O 1
ATOM 802 N N . LEU A 1 100 ? 2.612 10.565 -0.839 1.00 71.81 100 LEU A N 1
ATOM 803 C CA . LEU A 1 100 ? 4.009 10.653 -1.256 1.00 71.81 100 LEU A CA 1
ATOM 804 C C . LEU A 1 100 ? 4.892 9.974 -0.220 1.00 71.81 100 LEU A C 1
ATOM 806 O O . LEU A 1 100 ? 4.766 10.232 0.979 1.00 71.81 100 LEU A O 1
ATOM 810 N N . VAL A 1 101 ? 5.783 9.111 -0.692 1.00 65.81 101 VAL A N 1
ATOM 811 C CA . VAL A 1 101 ? 6.399 8.127 0.192 1.00 65.81 101 VAL A CA 1
ATOM 812 C C . VAL A 1 101 ? 7.863 8.443 0.571 1.00 65.81 101 VAL A C 1
ATOM 814 O O . VAL A 1 101 ? 8.384 7.864 1.519 1.00 65.81 101 VAL A O 1
ATOM 817 N N . ASP A 1 102 ? 8.510 9.440 -0.045 1.00 60.69 102 ASP A N 1
ATOM 818 C CA . ASP A 1 102 ? 9.763 10.073 0.428 1.00 60.69 102 ASP A CA 1
ATOM 819 C C . ASP A 1 102 ? 10.060 11.330 -0.422 1.00 60.69 102 ASP A C 1
ATOM 821 O O . ASP A 1 102 ? 10.393 11.188 -1.592 1.00 60.69 102 ASP A O 1
ATOM 825 N N . PRO A 1 103 ? 9.996 12.564 0.104 1.00 50.84 103 PRO A N 1
ATOM 826 C CA . PRO A 1 103 ? 10.197 13.772 -0.705 1.00 50.84 103 PRO A CA 1
ATOM 827 C C . PRO A 1 103 ? 11.665 14.064 -1.068 1.00 50.84 103 PRO A C 1
ATOM 829 O O . PRO A 1 103 ? 11.929 15.005 -1.811 1.00 50.84 103 PRO A O 1
ATOM 832 N N . THR A 1 104 ? 12.632 13.307 -0.540 1.00 52.22 104 THR A N 1
ATOM 833 C CA . THR A 1 104 ? 14.062 13.642 -0.664 1.00 52.22 104 THR A CA 1
ATOM 834 C C . THR A 1 104 ? 14.865 12.673 -1.521 1.00 52.22 104 THR A C 1
ATOM 836 O O . THR A 1 104 ? 15.928 13.056 -2.012 1.00 52.22 104 THR A O 1
ATOM 839 N N . ARG A 1 105 ? 14.414 11.420 -1.696 1.00 51.50 105 ARG A N 1
ATOM 840 C CA . ARG A 1 105 ? 15.221 10.381 -2.371 1.00 51.50 105 ARG A CA 1
ATOM 841 C C . ARG A 1 105 ? 14.449 9.322 -3.176 1.00 51.50 105 ARG A C 1
ATOM 843 O O . ARG A 1 105 ? 15.112 8.549 -3.878 1.00 51.50 105 ARG A O 1
ATOM 850 N N . TYR A 1 106 ? 13.115 9.224 -3.072 1.00 53.84 106 TYR A N 1
ATOM 851 C CA . TYR A 1 106 ? 12.340 8.178 -3.759 1.00 53.84 106 TYR A CA 1
ATOM 852 C C . TYR A 1 106 ? 11.004 8.674 -4.294 1.00 53.84 106 TYR A C 1
ATOM 854 O O . TYR A 1 106 ? 10.429 9.672 -3.908 1.00 53.84 106 TYR A O 1
ATOM 862 N N . MET A 1 107 ? 10.549 7.935 -5.273 1.00 72.38 107 MET A N 1
ATOM 863 C CA . MET A 1 107 ? 9.998 8.460 -6.496 1.00 72.38 107 MET A CA 1
ATOM 864 C C . MET A 1 107 ? 8.623 7.873 -6.710 1.00 72.38 107 MET A C 1
ATOM 866 O O . MET A 1 107 ? 8.277 7.509 -7.820 1.00 72.38 107 MET A O 1
ATOM 870 N N . TYR A 1 108 ? 7.876 7.642 -5.639 1.00 84.19 108 TYR A N 1
ATOM 871 C CA . TYR A 1 108 ? 6.631 6.920 -5.768 1.00 84.19 108 TYR A CA 1
ATOM 872 C C . TYR A 1 108 ? 5.563 7.395 -4.806 1.00 84.19 108 TYR A C 1
ATOM 874 O O . TYR A 1 108 ? 5.826 7.950 -3.735 1.00 84.19 108 TYR A O 1
ATOM 882 N N . MET A 1 109 ? 4.333 7.188 -5.247 1.00 88.12 109 MET A N 1
ATOM 883 C CA . MET A 1 109 ? 3.117 7.554 -4.550 1.00 88.12 109 MET A CA 1
ATOM 884 C C . MET A 1 109 ? 2.208 6.339 -4.465 1.00 88.12 109 MET A C 1
ATOM 886 O O . MET A 1 109 ? 2.166 5.519 -5.380 1.00 88.12 109 MET A O 1
ATOM 890 N N . CYS A 1 110 ? 1.471 6.240 -3.366 1.00 90.62 110 CYS A N 1
ATOM 891 C CA . CYS A 1 110 ? 0.373 5.297 -3.239 1.00 90.62 110 CYS A CA 1
ATOM 892 C C . CYS A 1 110 ? -0.948 6.064 -3.157 1.00 90.62 110 CYS A C 1
ATOM 894 O O . CYS A 1 110 ? -1.147 6.896 -2.268 1.00 90.62 110 CYS A O 1
ATOM 896 N N . ASN A 1 111 ? -1.861 5.778 -4.078 1.00 91.81 111 ASN A N 1
ATOM 897 C CA . ASN A 1 111 ? -3.219 6.299 -4.054 1.00 91.81 111 ASN A CA 1
ATOM 898 C C . ASN A 1 111 ? -4.152 5.231 -3.517 1.00 91.81 111 ASN A C 1
ATOM 900 O O . ASN A 1 111 ? -4.432 4.259 -4.214 1.00 91.81 111 ASN A O 1
ATOM 904 N N . VAL A 1 112 ? -4.657 5.417 -2.300 1.00 91.88 112 VAL A N 1
ATOM 905 C CA . VAL A 1 112 ? -5.625 4.492 -1.712 1.00 91.88 112 VAL A CA 1
ATOM 906 C C . VAL A 1 112 ? -7.041 4.974 -2.018 1.00 91.88 112 VAL A C 1
ATOM 908 O O . VAL A 1 112 ? -7.433 6.088 -1.664 1.00 91.88 112 VAL A O 1
ATOM 911 N N . TYR A 1 113 ? -7.819 4.122 -2.677 1.00 92.75 113 TYR A N 1
ATOM 912 C CA . TYR A 1 113 ? -9.247 4.302 -2.925 1.00 92.75 113 TYR A CA 1
ATOM 913 C C . TYR A 1 113 ? -10.041 3.303 -2.081 1.00 92.75 113 TYR A C 1
ATOM 915 O O . TYR A 1 113 ? -9.486 2.511 -1.331 1.00 92.75 113 TYR A O 1
ATOM 923 N N . ASN A 1 114 ? -11.362 3.316 -2.202 1.00 92.44 114 ASN A N 1
ATOM 924 C CA . ASN A 1 114 ? -12.227 2.373 -1.496 1.00 92.44 114 ASN A CA 1
ATOM 925 C C . ASN A 1 114 ? -12.186 0.950 -2.082 1.00 92.44 114 ASN A C 1
ATOM 927 O O . ASN A 1 114 ? -12.517 -0.002 -1.389 1.00 92.44 114 ASN A O 1
ATOM 931 N N . ASN A 1 115 ? -11.803 0.788 -3.351 1.00 93.88 115 ASN A N 1
ATOM 932 C CA . ASN A 1 115 ? -11.855 -0.495 -4.067 1.00 93.88 115 ASN A CA 1
ATOM 933 C C . ASN A 1 115 ? -10.500 -0.979 -4.605 1.00 93.88 115 ASN A C 1
ATOM 935 O O . ASN A 1 115 ? -10.415 -2.070 -5.165 1.00 93.88 115 ASN A O 1
ATOM 939 N N . ARG A 1 116 ? -9.455 -0.161 -4.479 1.00 94.69 116 ARG A N 1
ATOM 940 C CA . ARG A 1 116 ? -8.106 -0.459 -4.960 1.00 94.69 116 ARG A CA 1
ATOM 941 C C . ARG A 1 116 ? -7.089 0.457 -4.298 1.00 94.69 116 ARG A C 1
ATOM 943 O O . ARG A 1 116 ? -7.459 1.503 -3.759 1.00 94.69 116 ARG A O 1
ATOM 950 N N . PHE A 1 117 ? -5.815 0.138 -4.468 1.00 94.56 117 PHE A N 1
ATOM 951 C CA . PHE A 1 117 ? -4.772 1.155 -4.442 1.00 94.56 117 PHE A CA 1
ATOM 952 C C . PHE A 1 117 ? -3.969 1.150 -5.738 1.00 94.56 117 PHE A C 1
ATOM 954 O O . PHE A 1 117 ? -3.899 0.145 -6.446 1.00 94.56 117 PHE A O 1
ATOM 961 N N . GLU A 1 118 ? -3.368 2.291 -6.043 1.00 94.62 118 GLU A N 1
ATOM 962 C CA . GLU A 1 118 ? -2.464 2.458 -7.173 1.00 94.62 118 GLU A CA 1
ATOM 963 C C . GLU A 1 118 ? -1.091 2.880 -6.660 1.00 94.62 118 GLU A C 1
ATOM 965 O O . GLU A 1 118 ? -0.961 3.885 -5.963 1.00 94.62 118 GLU A O 1
ATOM 970 N N . PHE A 1 119 ? -0.071 2.097 -6.995 1.00 93.19 119 PHE A N 1
ATOM 971 C CA . PHE A 1 119 ? 1.322 2.444 -6.768 1.00 93.19 119 PHE A CA 1
ATOM 972 C C . PHE A 1 119 ? 1.874 3.093 -8.031 1.00 93.19 119 PHE A C 1
ATOM 974 O O . PHE A 1 119 ? 1.837 2.482 -9.094 1.00 93.19 119 PHE A O 1
ATOM 981 N N . ILE A 1 120 ? 2.395 4.308 -7.919 1.00 91.75 120 ILE A N 1
ATOM 982 C CA . ILE A 1 120 ? 2.906 5.094 -9.041 1.00 91.75 120 ILE A CA 1
ATOM 983 C C . ILE A 1 120 ? 4.390 5.315 -8.812 1.00 91.75 120 ILE A C 1
ATOM 985 O O . ILE A 1 120 ? 4.750 5.942 -7.827 1.00 91.75 120 ILE A O 1
ATOM 989 N N . ASN A 1 121 ? 5.230 4.820 -9.713 1.00 89.69 121 ASN A N 1
ATOM 990 C CA . ASN A 1 121 ? 6.661 5.074 -9.799 1.00 89.69 121 ASN A CA 1
ATOM 991 C C . ASN A 1 121 ? 6.904 6.193 -10.819 1.00 89.69 121 ASN A C 1
ATOM 993 O O . ASN A 1 121 ? 6.583 6.036 -11.992 1.00 89.69 121 ASN A O 1
ATOM 997 N N . PHE A 1 122 ? 7.428 7.329 -10.385 1.00 86.94 122 PHE A N 1
ATOM 998 C CA . PHE A 1 122 ? 7.720 8.482 -11.225 1.00 86.94 122 PHE A CA 1
ATOM 999 C C . PHE A 1 122 ? 9.147 8.385 -11.823 1.00 86.94 122 PHE A C 1
ATOM 1001 O O . PHE A 1 122 ? 9.972 7.571 -11.403 1.00 86.94 122 PHE A O 1
ATOM 1008 N N . ARG A 1 123 ? 9.470 9.275 -12.765 1.00 81.75 123 ARG A N 1
ATOM 1009 C CA . ARG A 1 123 ? 10.813 9.529 -13.313 1.00 81.75 123 ARG A CA 1
ATOM 1010 C C . ARG A 1 123 ? 11.375 10.867 -12.803 1.00 81.75 123 ARG A C 1
ATOM 1012 O O . ARG A 1 123 ? 10.871 11.922 -13.159 1.00 81.75 123 ARG A O 1
ATOM 1019 N N . TYR A 1 124 ? 12.385 10.844 -11.939 1.00 76.06 124 TYR A N 1
ATOM 1020 C CA . TYR A 1 124 ? 12.915 12.002 -11.196 1.00 76.06 124 TYR A CA 1
ATOM 1021 C C . TYR A 1 124 ? 14.303 11.680 -10.631 1.00 76.06 124 TYR A C 1
ATOM 1023 O O . TYR A 1 124 ? 14.480 10.872 -9.717 1.00 76.06 124 TYR A O 1
ATOM 1031 N N . GLY A 1 125 ? 15.301 12.381 -11.151 1.00 67.19 125 GLY A N 1
ATOM 1032 C CA . GLY A 1 125 ? 16.695 12.105 -10.830 1.00 67.19 125 GLY A CA 1
ATOM 1033 C C . GLY A 1 125 ? 17.198 10.797 -11.447 1.00 67.19 125 GLY A C 1
ATOM 1034 O O . GLY A 1 125 ? 16.429 9.926 -11.852 1.00 67.19 125 GLY A O 1
ATOM 1035 N N . ASP A 1 126 ? 18.521 10.687 -11.515 1.00 68.25 126 ASP A N 1
ATOM 1036 C CA . ASP A 1 126 ? 19.226 9.504 -11.998 1.00 68.25 126 ASP A CA 1
ATOM 1037 C C . ASP A 1 126 ? 20.003 8.838 -10.849 1.00 68.25 126 ASP A C 1
ATOM 1039 O O . ASP A 1 126 ? 20.586 9.539 -10.014 1.00 68.25 126 ASP A O 1
ATOM 1043 N N . PRO A 1 127 ? 20.053 7.493 -10.790 1.00 76.31 127 PRO A N 1
ATOM 1044 C CA . PRO A 1 127 ? 19.422 6.551 -11.719 1.00 76.31 127 PRO A CA 1
ATOM 1045 C C . PRO A 1 127 ? 17.920 6.348 -11.445 1.00 76.31 127 PRO A C 1
ATOM 1047 O O . PRO A 1 127 ? 17.490 6.324 -10.290 1.00 76.31 127 PRO A O 1
ATOM 1050 N N . ILE A 1 128 ? 17.139 6.129 -12.510 1.00 80.75 128 ILE A N 1
ATOM 1051 C CA . ILE A 1 128 ? 15.728 5.715 -12.430 1.00 80.75 128 ILE A CA 1
ATOM 1052 C C . ILE A 1 128 ? 15.647 4.284 -11.875 1.00 80.75 128 ILE A C 1
ATOM 1054 O O . ILE A 1 128 ? 16.412 3.405 -12.283 1.00 80.75 128 ILE A O 1
ATOM 1058 N N . LYS A 1 129 ? 14.712 4.049 -10.949 1.00 84.38 129 LYS A N 1
ATOM 1059 C CA . LYS A 1 129 ? 14.683 2.850 -10.103 1.00 84.38 129 LYS A CA 1
ATOM 1060 C C . LYS A 1 129 ? 13.518 1.922 -10.397 1.00 84.38 129 LYS A C 1
ATOM 1062 O O . LYS A 1 129 ? 12.382 2.350 -10.599 1.00 84.38 129 LYS A O 1
ATOM 1067 N N . ASP A 1 130 ? 13.836 0.641 -10.321 1.00 8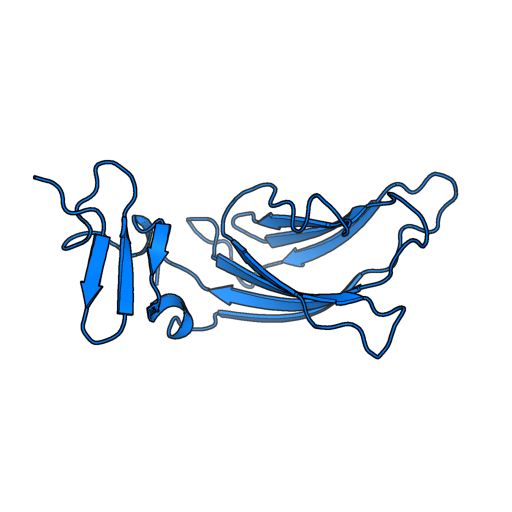8.75 130 ASP A N 1
ATOM 1068 C CA . ASP A 1 130 ? 12.905 -0.472 -10.250 1.00 88.75 130 ASP A CA 1
ATOM 1069 C C . ASP A 1 130 ? 12.554 -0.783 -8.790 1.00 88.75 130 ASP A C 1
ATOM 1071 O O . ASP A 1 130 ? 13.422 -0.707 -7.916 1.00 88.75 130 ASP A O 1
ATOM 1075 N N . TYR A 1 131 ? 11.316 -1.204 -8.517 1.00 89.94 131 TYR A N 1
ATOM 1076 C CA . TYR A 1 131 ? 10.895 -1.531 -7.15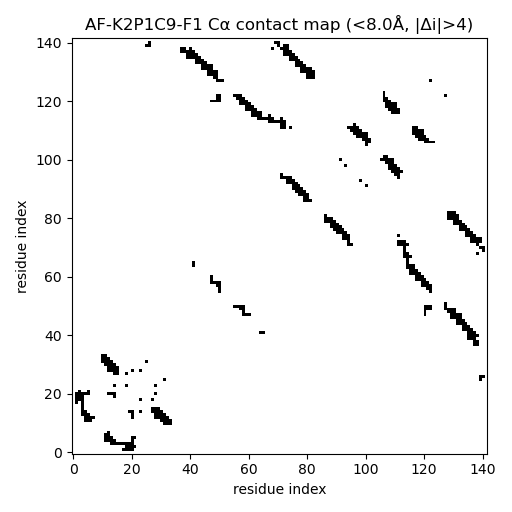3 1.00 89.94 131 TYR A CA 1
ATOM 1077 C C . TYR A 1 131 ? 10.286 -2.923 -7.024 1.00 89.94 131 TYR A C 1
ATOM 1079 O O . TYR A 1 131 ? 9.404 -3.315 -7.789 1.00 89.94 131 TYR A O 1
ATOM 1087 N N . ASP A 1 132 ? 10.709 -3.631 -5.978 1.00 93.31 132 ASP A N 1
ATOM 1088 C CA . ASP A 1 132 ? 9.938 -4.725 -5.397 1.00 93.31 132 ASP A CA 1
ATOM 1089 C C . ASP A 1 132 ? 9.030 -4.146 -4.311 1.00 93.31 132 ASP A C 1
ATOM 1091 O O . ASP A 1 132 ? 9.502 -3.479 -3.383 1.00 93.31 132 ASP A O 1
ATOM 1095 N N . VAL A 1 133 ? 7.731 -4.420 -4.401 1.00 93.19 133 VAL A N 1
ATOM 1096 C CA . VAL A 1 133 ? 6.737 -3.942 -3.438 1.00 93.19 133 VAL A CA 1
ATOM 1097 C C . VAL A 1 133 ? 6.029 -5.130 -2.810 1.00 93.19 133 VAL A C 1
ATOM 1099 O O . VAL A 1 133 ? 5.579 -6.039 -3.506 1.00 93.19 133 VAL A O 1
ATOM 1102 N N . LYS A 1 134 ? 5.898 -5.116 -1.485 1.00 94.56 134 LYS A N 1
ATOM 1103 C CA . LYS A 1 134 ? 4.960 -5.971 -0.750 1.00 94.56 134 LYS A CA 1
ATOM 1104 C C . LYS A 1 134 ? 3.919 -5.090 -0.094 1.00 94.56 134 LYS A C 1
ATOM 1106 O O . LYS A 1 134 ? 4.242 -3.986 0.342 1.00 94.56 134 LYS A O 1
ATOM 1111 N N . TYR A 1 135 ? 2.695 -5.582 -0.018 1.00 92.94 135 TYR A N 1
ATOM 1112 C CA . TYR A 1 135 ? 1.586 -4.826 0.530 1.00 92.94 135 TYR A CA 1
ATOM 1113 C C . TYR A 1 135 ? 0.725 -5.677 1.456 1.00 92.94 135 TYR A C 1
ATOM 1115 O O . TYR A 1 135 ? 0.634 -6.897 1.305 1.00 92.94 135 TYR A O 1
ATOM 1123 N N . TYR A 1 136 ? 0.087 -4.990 2.395 1.00 91.19 136 TYR A N 1
ATOM 1124 C CA . TYR A 1 136 ? -0.847 -5.534 3.369 1.00 91.19 136 TYR A CA 1
ATOM 1125 C C . TYR A 1 136 ? -2.007 -4.548 3.510 1.00 91.19 136 TYR A C 1
ATOM 1127 O O . TYR A 1 136 ? -1.784 -3.336 3.536 1.00 91.19 136 TYR A O 1
ATOM 1135 N N . VAL A 1 137 ? -3.233 -5.065 3.554 1.00 90.06 137 VAL A N 1
ATOM 1136 C CA . VAL A 1 137 ? -4.469 -4.278 3.601 1.00 90.06 137 VAL A CA 1
ATOM 1137 C C . VAL A 1 137 ? -5.301 -4.706 4.803 1.00 90.06 137 VAL A C 1
ATOM 1139 O O . VAL A 1 137 ? -5.606 -5.894 4.951 1.00 90.06 137 VAL A O 1
ATOM 1142 N N . TRP A 1 138 ? -5.707 -3.730 5.612 1.00 86.19 138 TRP A N 1
ATOM 1143 C CA . TRP A 1 138 ? -6.628 -3.906 6.738 1.00 86.19 138 TRP A CA 1
ATOM 1144 C C . TRP A 1 138 ? -7.836 -2.988 6.588 1.00 86.19 138 TRP A C 1
ATOM 1146 O O . TRP A 1 138 ? -7.721 -1.877 6.066 1.00 86.19 138 TRP A O 1
ATOM 1156 N N . ASP A 1 139 ? -8.984 -3.442 7.075 1.00 76.94 139 ASP A N 1
ATOM 1157 C CA . ASP A 1 139 ? -10.205 -2.642 7.163 1.00 76.94 139 ASP A CA 1
ATOM 1158 C C . ASP A 1 139 ? -10.408 -2.140 8.593 1.00 76.94 139 ASP A C 1
ATOM 1160 O O . ASP A 1 139 ? -10.142 -2.864 9.548 1.00 76.94 139 ASP A O 1
ATOM 1164 N N . PHE A 1 140 ? -10.876 -0.901 8.720 1.00 69.62 140 PHE A N 1
ATOM 1165 C CA . PHE A 1 140 ? -11.239 -0.294 10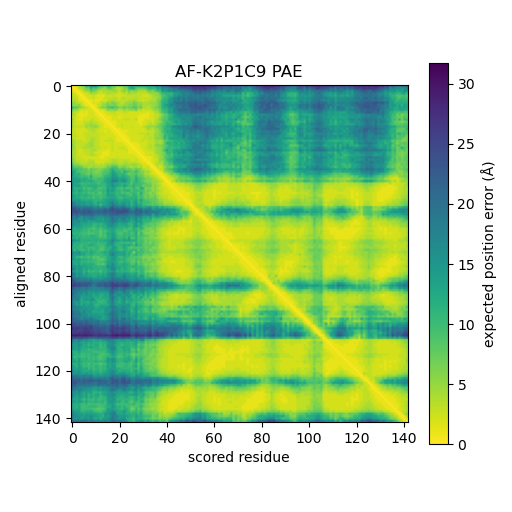.002 1.00 69.62 140 PHE A CA 1
ATOM 1166 C C . PHE A 1 140 ? -12.680 -0.587 10.408 1.00 69.62 140 PHE A C 1
ATOM 1168 O O . PHE A 1 140 ? -13.043 -0.341 11.554 1.00 69.62 140 PHE A O 1
ATOM 1175 N N . ASP A 1 141 ? -13.508 -1.011 9.450 1.00 64.00 141 ASP A N 1
ATOM 1176 C CA . ASP A 1 141 ? -14.953 -1.133 9.620 1.00 64.00 141 ASP A CA 1
ATOM 1177 C C . ASP A 1 141 ? -15.391 -2.564 10.026 1.00 64.00 141 ASP A C 1
ATOM 1179 O O . ASP A 1 141 ? -16.594 -2.828 10.082 1.00 64.00 141 ASP A O 1
ATOM 1183 N N . ILE A 1 142 ? -14.449 -3.486 10.291 1.00 59.84 142 ILE A N 1
ATOM 1184 C CA . ILE A 1 142 ? -14.712 -4.840 10.835 1.00 59.84 142 ILE A CA 1
ATOM 1185 C C . ILE A 1 142 ? -14.402 -4.879 12.331 1.00 59.84 142 ILE A C 1
ATOM 1187 O O . ILE A 1 142 ? -13.355 -4.317 12.721 1.00 59.84 142 ILE A O 1
#

Radius of gyration: 17.19 Å; Cα contacts (8 Å, |Δi|>4): 303; chains: 1; bounding box: 39×28×53 Å

Secondary structure (DSSP, 8-state):
----EEEETTEEEEEPTT--TTS--GGGEEEEGGGGGS-EEEEEEEEE----STT--EEEEEEE-SS--SSPPEEEEEEEESS-TTPPPEEEEE-SSSEES-TTT--EEEEE-SSEEEEEEE--SSS---EEEEEEEE-S--